Protein AF-A0A931QFM4-F1 (afdb_monomer)

Nearest PDB structures (foldseek):
  1rxq-assembly1_B  TM=6.553E-01  e=2.082E-04  Bacillus subtilis
  2rd9-assembly1_A  TM=6.430E-01  e=5.696E-02  Halalkalibacterium halodurans C-125
  1axi-assembly1_A-2  TM=2.080E-01  e=3.279E+00  Homo sapiens

Radius of gyration: 16.92 Å; Cα contacts (8 Å, |Δi|>4): 152; chains: 1; bounding box: 41×36×49 Å

pLDDT: mean 72.0, std 21.95, range [25.38, 97.69]

Secondary structure (DSSP, 8-state):
-HHHHHHHHHHHHHHHHHHHHHHHHHHH-S-TTSBSSTTS-BHHHHHHHHHHHIIIIIHHHHHHHHHSSS-EE----HHHHHHHH--TTS-HHHHHHHHHHHHHHHHHHHHT--GGGGG---EE--------SSS--HHHHHHHHHHHHHH-TTSTT---------

Solvent-accessible surface area (backbone atoms only — not comparable to full-atom values): 9893 Å² total; per-residue (Å²): 118,65,66,64,54,54,50,50,53,50,52,44,52,50,53,45,50,39,41,48,49,52,40,54,54,56,71,66,46,91,59,38,78,49,55,76,44,94,95,45,62,18,52,49,56,51,52,52,49,52,38,47,45,37,58,72,42,50,52,41,51,53,53,42,42,74,76,42,85,58,41,80,48,81,75,66,63,67,65,64,48,46,76,76,66,68,63,92,83,62,57,65,65,63,52,38,52,49,37,36,50,51,47,45,52,51,41,54,54,60,72,71,52,56,81,71,66,60,71,44,61,40,53,64,64,89,64,77,68,77,71,93,48,104,61,75,51,69,51,61,52,44,52,50,52,52,44,47,51,53,36,41,67,76,64,86,82,56,101,74,80,73,84,82,79,128

Structure (mmCIF, N/CA/C/O backbone):
data_AF-A0A931QFM4-F1
#
_entry.id   AF-A0A931QFM4-F1
#
loop_
_atom_site.group_PDB
_atom_site.id
_atom_site.type_symbol
_atom_site.label_atom_id
_atom_site.label_alt_id
_atom_site.label_comp_id
_atom_site.label_asym_id
_atom_site.label_entity_id
_atom_site.label_seq_id
_atom_site.pdbx_PDB_ins_code
_atom_site.Cartn_x
_atom_site.Cartn_y
_atom_site.Cartn_z
_atom_site.occupancy
_atom_site.B_iso_or_equiv
_atom_site.auth_seq_id
_atom_site.auth_comp_id
_atom_site.auth_asym_id
_atom_site.auth_atom_id
_atom_site.pdbx_PDB_model_num
ATOM 1 N N . MET A 1 1 ? -12.424 19.243 20.250 1.00 51.09 1 MET A N 1
ATOM 2 C CA . MET A 1 1 ? -12.921 18.016 19.583 1.00 51.09 1 MET A CA 1
ATOM 3 C C . MET A 1 1 ? -13.061 18.150 18.061 1.00 51.09 1 MET A C 1
ATOM 5 O O . MET A 1 1 ? -12.991 17.110 17.428 1.00 51.09 1 MET A O 1
ATOM 9 N N . MET A 1 2 ? -13.199 19.351 17.464 1.00 55.78 2 MET A N 1
ATOM 10 C CA . MET A 1 2 ? -13.125 19.536 15.991 1.00 55.78 2 MET A CA 1
ATOM 11 C C . MET A 1 2 ? -11.753 19.150 15.409 1.00 55.78 2 MET A C 1
ATOM 13 O O . MET A 1 2 ? -11.703 18.320 14.511 1.00 55.78 2 MET A O 1
ATOM 17 N N . GLU A 1 3 ? -10.670 19.622 16.033 1.00 67.25 3 GLU A N 1
ATOM 18 C CA . GLU A 1 3 ? -9.270 19.329 15.661 1.00 67.25 3 GLU A CA 1
ATOM 19 C C . GLU A 1 3 ? -8.972 17.839 15.401 1.00 67.25 3 GLU A C 1
ATOM 21 O O . GLU A 1 3 ? -8.415 17.477 14.372 1.00 67.25 3 GLU A O 1
ATOM 26 N N . LEU A 1 4 ? -9.413 16.933 16.284 1.00 67.88 4 LEU A N 1
ATOM 27 C CA . LEU A 1 4 ? -9.155 15.492 16.122 1.00 67.88 4 LEU A CA 1
ATOM 28 C C . LEU A 1 4 ? -9.905 14.876 14.934 1.00 67.88 4 LEU A C 1
ATOM 30 O O . LEU A 1 4 ? -9.413 13.935 14.315 1.00 67.88 4 LEU A O 1
ATOM 34 N N . THR A 1 5 ? -11.103 15.371 14.629 1.00 70.31 5 THR A N 1
ATOM 35 C CA . THR A 1 5 ? -11.886 14.890 13.485 1.00 70.31 5 THR A CA 1
ATOM 36 C C . THR A 1 5 ? -11.298 15.409 12.178 1.00 70.31 5 THR A C 1
ATOM 38 O O . THR A 1 5 ? -11.140 14.636 11.237 1.00 70.31 5 THR A O 1
ATOM 41 N N . GLU A 1 6 ? -10.915 16.684 12.133 1.00 75.25 6 GLU A N 1
ATOM 42 C CA . GLU A 1 6 ? -10.241 17.297 10.982 1.00 75.25 6 GLU A CA 1
ATOM 43 C C . GLU A 1 6 ? -8.899 16.614 10.699 1.00 75.25 6 GLU A C 1
ATOM 45 O O . GLU A 1 6 ? -8.623 16.233 9.561 1.00 75.25 6 GLU A O 1
ATOM 50 N N . TYR A 1 7 ? -8.120 16.339 11.747 1.00 74.44 7 TYR A N 1
ATOM 51 C CA . TYR A 1 7 ? -6.864 15.604 11.642 1.00 74.44 7 TYR A CA 1
ATOM 52 C C . TYR A 1 7 ? -7.053 14.190 11.069 1.00 74.44 7 TYR A C 1
ATOM 54 O O . TYR A 1 7 ? -6.325 13.783 10.164 1.00 74.44 7 TYR A O 1
ATOM 62 N N . ARG A 1 8 ? -8.077 13.449 11.519 1.00 75.56 8 ARG A N 1
ATOM 63 C CA . ARG A 1 8 ? -8.410 12.116 10.973 1.00 75.56 8 ARG A CA 1
ATOM 64 C C . ARG A 1 8 ? -8.790 12.175 9.499 1.00 75.56 8 ARG A C 1
ATOM 66 O O . ARG A 1 8 ? -8.333 11.342 8.720 1.00 75.56 8 ARG A O 1
ATOM 73 N N . ILE A 1 9 ? -9.604 13.155 9.112 1.00 79.38 9 ILE A N 1
ATOM 74 C CA . ILE A 1 9 ? -9.979 13.366 7.710 1.00 79.38 9 ILE A CA 1
ATOM 75 C C . ILE A 1 9 ? -8.723 13.635 6.877 1.00 79.38 9 ILE A C 1
ATOM 77 O O . ILE A 1 9 ? -8.539 13.002 5.837 1.00 79.38 9 ILE A O 1
ATOM 81 N N . GLN A 1 10 ? -7.823 14.493 7.362 1.00 80.81 10 GLN A N 1
ATOM 82 C CA . GLN A 1 10 ? -6.563 14.786 6.684 1.00 80.81 10 GLN A CA 1
ATOM 83 C C . GLN A 1 10 ? -5.676 13.548 6.540 1.00 80.81 10 GLN A C 1
ATOM 85 O O . GLN A 1 10 ? -5.143 13.305 5.461 1.00 80.81 10 GLN A O 1
ATOM 90 N N . LEU A 1 11 ? -5.551 12.733 7.588 1.00 79.19 11 LEU A N 1
ATOM 91 C CA . LEU A 1 11 ? -4.787 11.490 7.530 1.00 79.19 11 LEU A CA 1
ATOM 92 C C . LEU A 1 11 ? -5.349 10.512 6.491 1.00 79.19 11 LEU A C 1
ATOM 94 O O . LEU A 1 11 ? -4.580 9.948 5.714 1.00 79.19 11 LEU A O 1
ATOM 98 N N . ILE A 1 12 ? -6.673 10.335 6.436 1.00 82.81 12 ILE A N 1
ATOM 99 C CA . ILE A 1 12 ? -7.310 9.457 5.443 1.00 82.81 12 ILE A CA 1
ATOM 100 C C . ILE A 1 12 ? -7.073 9.986 4.021 1.00 82.81 12 ILE A C 1
ATOM 102 O O . ILE A 1 12 ? -6.744 9.213 3.123 1.00 82.81 12 ILE A O 1
ATOM 106 N N . MET A 1 13 ? -7.210 11.299 3.808 1.00 84.31 13 MET A N 1
ATOM 107 C CA . MET A 1 13 ? -6.935 11.919 2.505 1.00 84.31 13 MET A CA 1
ATOM 1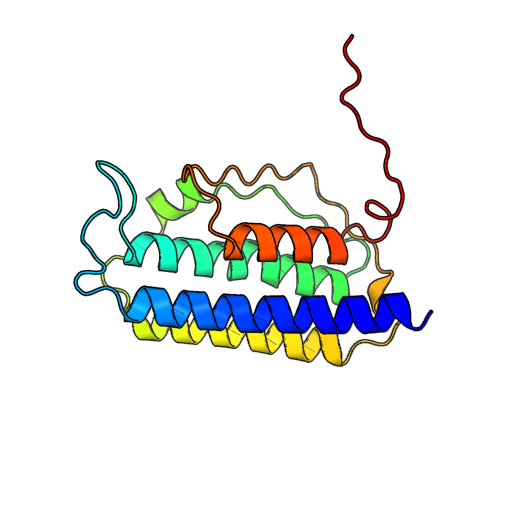08 C C . MET A 1 13 ? -5.473 11.745 2.088 1.00 84.31 13 MET A C 1
ATOM 110 O O . MET A 1 13 ? -5.197 11.425 0.932 1.00 84.31 13 MET A O 1
ATOM 114 N N . ASN A 1 14 ? -4.537 11.915 3.024 1.00 82.75 14 ASN A N 1
ATOM 115 C CA . ASN A 1 14 ? -3.112 11.732 2.765 1.00 82.75 14 ASN A CA 1
ATOM 116 C C . ASN A 1 14 ? -2.794 10.284 2.386 1.00 82.75 14 ASN A C 1
ATOM 118 O O . ASN A 1 14 ? -1.998 10.065 1.475 1.00 82.75 14 ASN A O 1
ATOM 122 N N . LEU A 1 15 ? -3.424 9.308 3.046 1.00 81.62 15 LEU A N 1
ATOM 123 C CA . LEU A 1 15 ? -3.258 7.890 2.738 1.00 81.62 15 LEU A CA 1
ATOM 124 C C . LEU A 1 15 ? -3.681 7.577 1.295 1.00 81.62 15 LEU A C 1
ATOM 126 O O . LEU A 1 15 ? -2.905 6.994 0.538 1.00 81.62 15 LEU A O 1
ATOM 130 N N . GLU A 1 16 ? -4.885 7.991 0.896 1.00 86.56 16 GLU A N 1
ATOM 131 C CA . GLU A 1 16 ? -5.367 7.753 -0.470 1.00 86.56 16 GLU A CA 1
ATOM 132 C C . GLU A 1 16 ? -4.531 8.482 -1.520 1.00 86.56 16 GLU A C 1
ATOM 134 O O . GLU A 1 16 ? -4.164 7.883 -2.531 1.00 86.56 16 GLU A O 1
ATOM 139 N N . THR A 1 17 ? -4.209 9.755 -1.274 1.00 85.56 17 THR A N 1
ATOM 140 C CA . THR A 1 17 ? -3.397 10.563 -2.195 1.00 85.56 17 THR A CA 1
ATOM 141 C C . THR A 1 17 ? -2.027 9.919 -2.389 1.00 85.56 17 THR A C 1
ATOM 143 O O . THR A 1 17 ? -1.601 9.707 -3.519 1.00 85.56 17 THR A O 1
ATOM 146 N N . SER A 1 18 ? -1.386 9.489 -1.297 1.00 82.56 18 SER A N 1
ATOM 147 C CA . SER A 1 18 ? -0.077 8.830 -1.349 1.00 82.56 18 SER A CA 1
ATOM 148 C C . SER A 1 18 ? -0.118 7.519 -2.141 1.00 82.56 18 SER A C 1
ATOM 150 O O . SER A 1 18 ? 0.794 7.247 -2.919 1.00 82.56 18 SER A O 1
ATOM 152 N N . ALA A 1 19 ? -1.172 6.709 -1.990 1.00 86.38 19 ALA A N 1
ATOM 153 C CA . ALA A 1 19 ? -1.316 5.469 -2.754 1.00 86.38 19 ALA A CA 1
ATOM 154 C C . ALA A 1 19 ? -1.497 5.725 -4.261 1.00 86.38 19 ALA A C 1
ATOM 156 O O . ALA A 1 19 ? -0.917 5.011 -5.084 1.00 86.38 19 ALA A O 1
ATOM 157 N N . GLN A 1 20 ? -2.262 6.758 -4.629 1.00 89.00 20 GLN A N 1
ATOM 158 C CA . GLN A 1 20 ? -2.439 7.157 -6.028 1.00 89.00 20 GLN A CA 1
ATOM 159 C C . GLN A 1 20 ? -1.155 7.732 -6.629 1.00 89.00 20 GLN A C 1
ATOM 161 O O . GLN A 1 20 ? -0.779 7.359 -7.741 1.00 89.00 20 GLN A O 1
ATOM 166 N N . ASP A 1 21 ? -0.452 8.588 -5.891 1.00 84.75 21 ASP A N 1
ATOM 167 C CA . ASP A 1 21 ? 0.818 9.163 -6.328 1.00 84.75 21 ASP A CA 1
ATOM 168 C C . ASP A 1 21 ? 1.873 8.075 -6.528 1.00 84.75 21 ASP A C 1
ATOM 170 O O . ASP A 1 21 ? 2.523 8.046 -7.573 1.00 84.75 21 ASP A O 1
ATOM 174 N N . PHE A 1 22 ? 1.986 7.122 -5.594 1.00 85.50 22 PHE A N 1
ATOM 175 C CA . PHE A 1 22 ? 2.877 5.969 -5.740 1.00 85.50 22 PHE A CA 1
ATOM 176 C C . PHE A 1 22 ? 2.596 5.198 -7.027 1.00 85.50 22 PHE A C 1
ATOM 178 O O . PHE A 1 22 ? 3.497 4.980 -7.837 1.00 85.50 22 PHE A O 1
ATOM 185 N N . ARG A 1 23 ? 1.327 4.842 -7.250 1.00 91.69 23 ARG A N 1
ATOM 186 C CA . ARG A 1 23 ? 0.893 4.166 -8.471 1.00 91.69 23 ARG A CA 1
ATOM 187 C C . ARG A 1 23 ? 1.292 4.952 -9.718 1.00 91.69 23 ARG A C 1
ATOM 189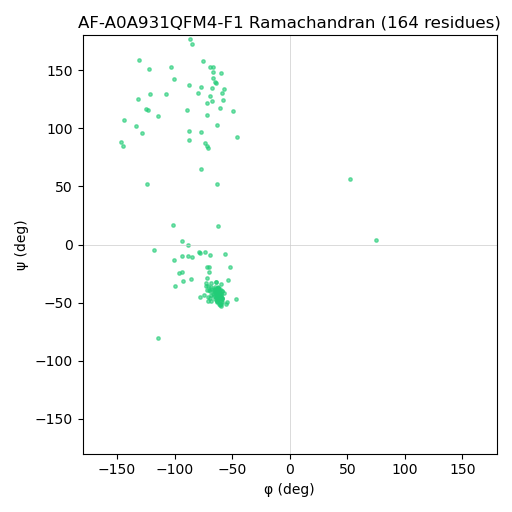 O O . ARG A 1 23 ? 1.846 4.374 -10.651 1.00 91.69 23 ARG A O 1
ATOM 196 N N . ASN A 1 24 ? 0.999 6.248 -9.754 1.00 88.06 24 ASN A N 1
ATOM 197 C CA . ASN A 1 24 ? 1.265 7.083 -10.923 1.00 88.06 24 ASN A CA 1
ATOM 198 C C . ASN A 1 24 ? 2.767 7.208 -11.199 1.00 88.06 24 ASN A C 1
ATOM 200 O O . ASN A 1 24 ? 3.178 7.104 -12.353 1.00 88.06 24 ASN A O 1
ATOM 204 N N . VAL A 1 25 ? 3.584 7.360 -10.153 1.00 87.38 25 VAL A N 1
ATOM 205 C CA . VAL A 1 25 ? 5.047 7.400 -10.263 1.00 87.38 25 VAL A CA 1
ATOM 206 C C . VAL A 1 25 ? 5.588 6.076 -10.795 1.00 87.38 25 VAL A C 1
ATOM 208 O O . VAL A 1 25 ? 6.349 6.090 -11.757 1.00 87.38 25 VAL A O 1
ATOM 211 N N . CYS A 1 26 ? 5.164 4.933 -10.246 1.00 85.44 26 CYS A N 1
ATOM 212 C CA . CYS A 1 26 ? 5.610 3.621 -10.719 1.00 85.44 26 CYS A CA 1
ATOM 213 C C . CYS A 1 26 ? 5.244 3.371 -12.189 1.00 85.44 26 CYS A C 1
ATOM 215 O O . CYS A 1 26 ? 6.058 2.843 -12.942 1.00 85.44 26 CYS A O 1
ATOM 217 N N . LEU A 1 27 ? 4.044 3.777 -12.615 1.00 93.00 27 LEU A N 1
ATOM 218 C CA . LEU A 1 27 ? 3.592 3.629 -14.003 1.00 93.00 27 LEU A CA 1
ATOM 219 C C . LEU A 1 27 ? 4.286 4.580 -14.986 1.00 93.00 27 LEU A C 1
ATOM 221 O O . LEU A 1 27 ? 4.245 4.333 -16.190 1.00 93.00 27 LEU A O 1
ATOM 225 N N . ALA A 1 28 ? 4.884 5.666 -14.495 1.00 91.31 28 ALA A N 1
ATOM 226 C CA . ALA A 1 28 ? 5.634 6.614 -15.310 1.00 91.31 28 ALA A CA 1
ATOM 227 C C . ALA A 1 28 ? 7.095 6.186 -15.542 1.00 91.31 28 ALA A C 1
ATOM 229 O O . ALA A 1 28 ? 7.775 6.786 -16.377 1.00 91.31 28 ALA A O 1
ATOM 230 N N . VAL A 1 29 ? 7.590 5.168 -14.827 1.00 89.50 29 VAL A N 1
ATOM 231 C CA . VAL A 1 29 ? 8.948 4.642 -15.014 1.00 89.50 29 VAL A CA 1
ATOM 232 C C . VAL A 1 29 ? 9.046 3.928 -16.362 1.00 89.50 29 VAL A C 1
ATOM 234 O O . VAL A 1 29 ? 8.252 3.044 -16.671 1.00 89.50 29 VAL A O 1
ATOM 237 N N . SER A 1 30 ? 10.045 4.303 -17.164 1.00 92.31 30 SER A N 1
ATOM 238 C CA . SER A 1 30 ? 10.232 3.777 -18.521 1.00 92.31 30 SER A CA 1
ATOM 239 C C . SER A 1 30 ? 10.637 2.303 -18.559 1.00 92.31 30 SER A C 1
ATOM 241 O O . SER A 1 30 ? 10.189 1.574 -19.438 1.00 92.31 30 SER A O 1
ATOM 243 N N . ASP A 1 31 ? 11.488 1.873 -17.624 1.00 94.50 31 ASP A N 1
ATOM 244 C CA . ASP A 1 31 ? 11.876 0.474 -17.443 1.00 94.50 31 ASP A CA 1
ATOM 245 C C . ASP A 1 31 ? 11.682 0.087 -15.970 1.00 94.50 31 ASP A C 1
ATOM 247 O O . ASP A 1 31 ? 12.549 0.371 -15.140 1.00 94.50 31 ASP A O 1
ATOM 251 N N . PRO A 1 32 ? 10.542 -0.528 -15.613 1.00 91.44 32 PRO A N 1
ATOM 252 C CA . PRO A 1 32 ? 10.252 -0.878 -14.229 1.00 91.44 32 PRO A CA 1
ATOM 253 C C . PRO A 1 32 ? 11.069 -2.071 -13.711 1.00 91.44 32 PRO A C 1
ATOM 255 O O . PRO A 1 32 ? 10.987 -2.372 -12.519 1.00 91.44 32 PRO A O 1
ATOM 258 N N . TYR A 1 33 ? 11.839 -2.749 -14.571 1.00 94.50 33 TYR A N 1
ATOM 259 C CA . TYR A 1 33 ? 12.666 -3.901 -14.208 1.00 94.50 33 TYR A CA 1
ATOM 260 C C . TYR A 1 33 ? 14.145 -3.542 -14.025 1.00 94.50 33 TYR A C 1
ATOM 262 O O . TYR A 1 33 ? 14.889 -4.326 -13.426 1.00 94.50 33 TYR A O 1
ATOM 270 N N . ALA A 1 34 ? 14.564 -2.354 -14.468 1.00 90.81 34 ALA A N 1
ATOM 271 C CA . ALA A 1 34 ? 15.887 -1.819 -14.180 1.00 90.81 34 ALA A CA 1
ATOM 272 C C . ALA A 1 34 ? 16.039 -1.490 -12.678 1.00 90.81 34 ALA A C 1
ATOM 274 O O . ALA A 1 34 ? 15.143 -0.874 -12.090 1.00 90.81 34 ALA A O 1
ATOM 275 N N . PRO A 1 35 ? 17.163 -1.865 -12.036 1.00 86.62 35 PRO A N 1
ATOM 276 C CA . PRO A 1 35 ? 17.443 -1.478 -10.654 1.00 86.62 35 PRO A CA 1
ATOM 277 C C . PRO A 1 35 ? 17.432 0.045 -10.478 1.00 86.62 35 PRO A C 1
ATOM 279 O O . PRO A 1 35 ? 18.049 0.762 -11.266 1.00 86.62 35 PRO A O 1
ATOM 282 N N . ILE A 1 36 ? 16.765 0.536 -9.427 1.00 77.69 36 ILE A N 1
ATOM 283 C CA . ILE A 1 36 ? 16.693 1.977 -9.117 1.00 77.69 36 ILE A CA 1
ATOM 284 C C . ILE A 1 36 ? 18.059 2.492 -8.639 1.00 77.69 36 ILE A C 1
ATOM 286 O O . ILE A 1 36 ? 18.491 3.585 -9.001 1.00 77.69 36 ILE A O 1
ATOM 290 N N . GLU A 1 37 ? 18.747 1.683 -7.838 1.00 79.44 37 GLU A N 1
ATOM 291 C CA . GLU A 1 37 ? 20.106 1.919 -7.356 1.00 79.44 37 GLU A CA 1
ATOM 292 C C . GLU A 1 37 ? 20.942 0.651 -7.590 1.00 79.44 37 GLU A C 1
ATOM 294 O O . GLU A 1 37 ? 20.401 -0.447 -7.755 1.00 79.44 37 GLU A O 1
ATOM 299 N N . GLN A 1 38 ? 22.271 0.775 -7.629 1.00 80.75 38 GLN A N 1
ATOM 300 C CA . GLN A 1 38 ? 23.148 -0.370 -7.877 1.00 80.75 38 GLN A CA 1
ATOM 301 C C . GLN A 1 38 ? 22.968 -1.441 -6.788 1.00 80.75 38 GLN A C 1
ATOM 303 O O . GLN A 1 38 ? 23.249 -1.197 -5.619 1.00 80.75 38 GLN A O 1
ATOM 308 N N . GLY A 1 39 ? 22.514 -2.634 -7.184 1.00 80.81 39 GLY A N 1
ATOM 309 C CA . GLY A 1 39 ? 22.214 -3.732 -6.255 1.00 80.81 39 GLY A CA 1
ATOM 310 C C . GLY A 1 39 ? 20.917 -3.553 -5.456 1.00 80.81 39 GLY A C 1
ATOM 311 O O . GLY A 1 39 ? 20.616 -4.388 -4.608 1.00 80.81 39 GLY A O 1
ATOM 312 N N . GLY A 1 40 ? 20.158 -2.486 -5.719 1.00 82.44 40 GLY A N 1
ATOM 313 C CA . GLY A 1 40 ? 18.851 -2.238 -5.126 1.00 82.44 40 GLY A CA 1
ATOM 314 C C . GLY A 1 40 ? 17.714 -2.901 -5.899 1.00 82.44 40 GLY A C 1
ATOM 315 O O . GLY A 1 40 ? 17.904 -3.498 -6.961 1.00 82.44 40 GLY A O 1
ATOM 316 N N . TRP A 1 41 ? 16.507 -2.765 -5.359 1.00 84.38 41 TRP A N 1
ATOM 317 C CA . TRP A 1 41 ? 15.292 -3.225 -6.023 1.00 84.38 41 TRP A CA 1
ATOM 318 C C . TRP A 1 41 ? 14.957 -2.378 -7.252 1.00 84.38 41 TRP A C 1
ATOM 320 O O . TRP A 1 41 ? 15.291 -1.191 -7.338 1.00 84.38 41 TRP A O 1
ATOM 330 N N . ASN A 1 42 ? 14.268 -2.997 -8.206 1.00 88.81 42 ASN A N 1
ATOM 331 C CA . ASN A 1 42 ? 13.619 -2.286 -9.302 1.00 88.81 42 ASN A CA 1
ATOM 332 C C . ASN A 1 42 ? 12.217 -1.789 -8.897 1.00 88.81 42 ASN A C 1
ATOM 334 O O . ASN A 1 42 ? 11.705 -2.091 -7.814 1.00 88.81 42 ASN A O 1
ATOM 338 N N . THR A 1 43 ? 11.584 -0.992 -9.760 1.00 88.38 43 THR A N 1
ATOM 339 C CA . THR A 1 43 ? 10.249 -0.432 -9.495 1.00 88.38 43 THR A CA 1
ATOM 340 C C . THR A 1 43 ? 9.180 -1.511 -9.348 1.00 88.38 43 THR A C 1
ATOM 342 O O . THR A 1 43 ? 8.287 -1.359 -8.517 1.00 88.38 43 THR A O 1
ATOM 345 N N . HIS A 1 44 ? 9.266 -2.600 -10.116 1.00 94.94 44 HIS A N 1
ATOM 346 C CA . HIS A 1 44 ? 8.313 -3.709 -10.034 1.00 94.94 44 HIS A CA 1
ATOM 347 C C . HIS A 1 44 ? 8.383 -4.424 -8.676 1.00 94.94 44 HIS A C 1
ATOM 349 O O . HIS A 1 44 ? 7.365 -4.571 -8.004 1.00 94.94 44 HIS A O 1
ATOM 355 N N . GLN A 1 45 ? 9.588 -4.741 -8.203 1.00 90.06 45 GLN A N 1
ATOM 356 C CA . GLN A 1 45 ? 9.833 -5.308 -6.875 1.00 90.06 45 GLN A CA 1
ATOM 357 C C . GLN A 1 45 ? 9.340 -4.383 -5.761 1.00 90.06 45 GLN A C 1
ATOM 359 O O . GLN A 1 45 ? 8.699 -4.839 -4.817 1.00 90.06 45 GLN A O 1
ATOM 364 N N . LEU A 1 46 ? 9.585 -3.074 -5.882 1.00 87.38 46 LEU A N 1
ATOM 365 C CA . LEU A 1 46 ? 9.097 -2.098 -4.910 1.00 87.38 46 LEU A CA 1
ATOM 366 C C . LEU A 1 46 ? 7.563 -2.025 -4.886 1.00 87.38 46 LEU A C 1
ATOM 368 O O . LEU A 1 46 ? 6.969 -1.914 -3.812 1.00 87.38 46 LEU A O 1
ATOM 372 N N . ALA A 1 47 ? 6.915 -2.098 -6.051 1.00 88.31 47 ALA A N 1
ATOM 373 C CA . ALA A 1 47 ? 5.461 -2.151 -6.154 1.00 88.31 47 ALA A CA 1
ATOM 374 C C . ALA A 1 47 ? 4.896 -3.426 -5.508 1.00 88.31 47 ALA A C 1
ATOM 376 O O . ALA A 1 47 ? 3.955 -3.331 -4.718 1.00 88.31 47 ALA A O 1
ATOM 377 N N . ALA A 1 48 ? 5.512 -4.583 -5.775 1.00 92.06 48 ALA A N 1
ATOM 378 C CA . ALA A 1 48 ? 5.117 -5.867 -5.201 1.00 92.06 48 ALA A CA 1
ATOM 379 C C . ALA A 1 48 ? 5.218 -5.845 -3.673 1.00 92.06 48 ALA A C 1
ATOM 381 O O . ALA A 1 48 ? 4.230 -6.092 -2.981 1.00 92.06 48 ALA A O 1
ATOM 382 N N . HIS A 1 49 ? 6.370 -5.417 -3.152 1.00 87.19 49 HIS A N 1
ATOM 383 C CA . HIS A 1 49 ? 6.593 -5.290 -1.717 1.00 87.19 49 HIS A CA 1
ATOM 384 C C . HIS A 1 49 ? 5.593 -4.333 -1.061 1.00 87.19 49 HIS A C 1
ATOM 386 O O . HIS A 1 49 ? 5.008 -4.653 -0.030 1.00 87.19 49 HIS A O 1
ATOM 392 N N . THR A 1 50 ? 5.356 -3.164 -1.666 1.00 86.00 50 THR A N 1
ATOM 393 C CA . THR A 1 50 ? 4.438 -2.158 -1.106 1.00 86.00 50 THR A CA 1
ATOM 394 C C . THR A 1 50 ? 3.010 -2.695 -1.026 1.00 86.00 50 THR A C 1
ATOM 396 O O . THR A 1 50 ? 2.354 -2.549 0.006 1.00 86.00 50 THR A O 1
ATOM 399 N N . ARG A 1 51 ? 2.538 -3.363 -2.086 1.00 91.94 51 ARG A N 1
ATOM 400 C CA . ARG A 1 51 ? 1.240 -4.045 -2.091 1.00 91.94 51 ARG A CA 1
ATOM 401 C C . ARG A 1 51 ? 1.175 -5.109 -0.995 1.00 91.94 51 ARG A C 1
ATOM 403 O O . ARG A 1 51 ? 0.165 -5.183 -0.299 1.00 91.94 51 ARG A O 1
ATOM 410 N N . ASP A 1 52 ? 2.204 -5.938 -0.852 1.00 89.50 52 ASP A N 1
ATOM 411 C CA . ASP A 1 52 ? 2.182 -7.047 0.106 1.00 89.50 52 ASP A CA 1
ATOM 412 C C . ASP A 1 52 ? 2.218 -6.554 1.549 1.00 89.50 52 ASP A C 1
ATOM 414 O O . ASP A 1 52 ? 1.446 -7.035 2.375 1.00 89.50 52 ASP A O 1
ATOM 418 N N . VAL A 1 53 ? 3.010 -5.525 1.845 1.00 83.94 53 VAL A N 1
ATOM 419 C CA . VAL A 1 53 ? 3.024 -4.875 3.161 1.00 83.94 53 VAL A CA 1
ATOM 420 C C . VAL A 1 53 ? 1.667 -4.238 3.481 1.00 83.94 53 VAL A C 1
ATOM 422 O O . VAL A 1 53 ? 1.152 -4.407 4.587 1.00 83.94 53 VAL A O 1
ATOM 425 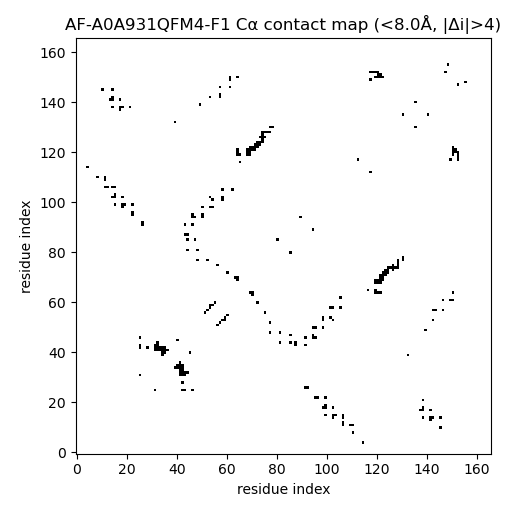N N . ASP A 1 54 ? 1.032 -3.551 2.531 1.00 84.62 54 ASP A N 1
ATOM 426 C CA . ASP A 1 54 ? -0.324 -3.029 2.730 1.00 84.62 54 ASP A CA 1
ATOM 427 C C . ASP A 1 54 ? -1.337 -4.158 2.967 1.00 84.62 54 ASP A C 1
ATOM 429 O O . ASP A 1 54 ? -2.111 -4.125 3.923 1.00 84.62 54 ASP A O 1
ATOM 433 N N . LYS A 1 55 ? -1.304 -5.209 2.149 1.00 89.69 55 LYS A N 1
ATOM 434 C CA . LYS A 1 55 ? -2.269 -6.306 2.228 1.00 89.69 55 LYS A CA 1
ATOM 435 C C . LYS A 1 55 ? -2.104 -7.156 3.486 1.00 89.69 55 LYS A C 1
ATOM 437 O O . LYS A 1 55 ? -3.104 -7.500 4.111 1.00 89.69 55 LYS A O 1
ATOM 442 N N . LEU A 1 56 ? -0.875 -7.528 3.830 1.00 86.62 56 LEU A N 1
ATOM 443 C CA . LEU A 1 56 ? -0.567 -8.513 4.870 1.00 86.62 56 LEU A CA 1
ATOM 444 C C . LEU A 1 56 ? -0.310 -7.873 6.229 1.00 86.62 56 LEU A C 1
ATOM 446 O O . LEU A 1 56 ? -0.498 -8.529 7.250 1.00 86.62 56 LEU A O 1
ATOM 450 N N . VAL A 1 57 ? 0.088 -6.599 6.255 1.00 84.25 57 VAL A N 1
ATOM 451 C CA . VAL A 1 57 ? 0.433 -5.894 7.488 1.00 84.25 57 VAL A CA 1
ATOM 452 C C . VAL A 1 57 ? -0.567 -4.777 7.731 1.00 84.25 57 VAL A C 1
ATOM 454 O O . VAL A 1 57 ? -1.498 -4.950 8.511 1.00 84.25 57 VAL A O 1
ATOM 457 N N . TYR A 1 58 ? -0.431 -3.626 7.081 1.00 81.19 58 TYR A N 1
ATOM 458 C CA . TYR A 1 58 ? -1.132 -2.424 7.537 1.00 81.19 58 TYR A CA 1
ATOM 459 C C . TYR A 1 58 ? -2.644 -2.474 7.312 1.00 81.19 58 TYR A C 1
ATOM 461 O O . TYR A 1 58 ? -3.413 -2.237 8.244 1.00 81.19 58 TYR A O 1
ATOM 469 N N . GLY A 1 59 ? -3.083 -2.839 6.111 1.00 84.19 59 GLY A N 1
ATOM 470 C CA . GLY A 1 59 ? -4.493 -2.956 5.764 1.00 84.19 59 GLY A CA 1
ATOM 471 C C . GLY A 1 59 ? -5.192 -4.082 6.520 1.00 84.19 59 GLY A C 1
ATOM 472 O O . GLY A 1 59 ? -6.294 -3.879 7.029 1.00 84.19 59 GLY A O 1
ATOM 473 N N . MET A 1 60 ? -4.547 -5.246 6.658 1.00 87.00 60 MET A N 1
ATOM 474 C CA . MET A 1 60 ? -5.077 -6.359 7.457 1.00 87.00 60 MET A CA 1
ATOM 475 C C . MET A 1 60 ? -5.229 -5.963 8.927 1.00 87.00 60 MET A C 1
ATOM 477 O O . MET A 1 60 ? -6.312 -6.106 9.497 1.00 87.00 60 MET A O 1
ATOM 481 N N . ARG A 1 61 ? -4.174 -5.409 9.533 1.00 85.12 61 ARG A N 1
ATOM 482 C CA . ARG A 1 61 ? -4.186 -5.033 10.948 1.00 85.12 61 ARG A CA 1
ATOM 483 C C . ARG A 1 61 ? -5.186 -3.908 11.229 1.00 85.12 61 ARG A C 1
ATOM 485 O O . ARG A 1 61 ? -5.878 -3.960 12.241 1.00 85.12 61 ARG A O 1
ATOM 492 N N . ALA A 1 62 ? -5.318 -2.926 10.332 1.00 81.50 62 ALA A N 1
ATOM 493 C CA . ALA A 1 62 ? -6.334 -1.882 10.452 1.00 81.50 62 ALA A CA 1
ATOM 494 C C . ALA A 1 62 ? -7.748 -2.479 10.477 1.00 81.50 62 ALA A C 1
ATOM 496 O O . ALA A 1 62 ? -8.507 -2.194 11.397 1.00 81.50 62 ALA A O 1
ATOM 497 N N . ARG A 1 63 ? -8.084 -3.363 9.527 1.00 86.31 63 ARG A N 1
ATOM 498 C CA . ARG A 1 63 ? -9.402 -4.022 9.469 1.00 86.31 63 ARG A CA 1
ATOM 499 C C . ARG A 1 63 ? -9.672 -4.859 10.722 1.00 86.31 63 ARG A C 1
ATOM 501 O O . ARG A 1 63 ? -10.713 -4.688 11.350 1.00 86.31 63 ARG A O 1
ATOM 508 N N . ARG A 1 64 ? -8.705 -5.673 11.159 1.00 84.50 64 ARG A N 1
ATOM 509 C CA . ARG A 1 64 ? -8.843 -6.483 12.381 1.00 84.50 64 ARG A CA 1
ATOM 510 C C . ARG A 1 64 ? -9.024 -5.636 13.638 1.00 84.50 64 ARG A C 1
ATOM 512 O O . ARG A 1 64 ? -9.827 -5.999 14.481 1.00 84.50 64 ARG A O 1
ATOM 519 N N . THR A 1 65 ? -8.361 -4.489 13.771 1.00 78.81 65 THR A N 1
ATOM 520 C CA . THR A 1 65 ? -8.570 -3.582 14.922 1.00 78.81 65 THR A CA 1
ATOM 521 C C . THR A 1 65 ? -9.993 -3.012 14.975 1.00 78.81 65 THR A C 1
ATOM 523 O O . THR A 1 65 ? -10.542 -2.782 16.059 1.00 78.81 65 THR A O 1
ATOM 526 N N . LEU A 1 66 ? -10.622 -2.807 13.815 1.00 77.69 66 LEU A N 1
ATOM 527 C CA . LEU A 1 66 ? -12.006 -2.337 13.742 1.00 77.69 66 LEU A CA 1
ATOM 528 C C . LEU A 1 66 ? -13.015 -3.419 14.139 1.00 77.69 66 LEU A C 1
ATOM 530 O O . LEU A 1 66 ? -14.050 -3.094 14.717 1.00 77.69 66 LEU A O 1
ATOM 534 N N . GLU A 1 67 ? -12.710 -4.683 13.851 1.00 81.81 67 GLU A N 1
ATOM 535 C CA . GLU A 1 67 ? -13.641 -5.808 13.998 1.00 81.81 67 GLU A CA 1
ATOM 536 C C . GLU A 1 67 ? -13.425 -6.612 15.290 1.00 81.81 67 GLU A C 1
ATOM 538 O O . GLU A 1 67 ? -14.381 -7.073 15.916 1.00 81.81 67 GLU A O 1
ATOM 543 N N . GLU A 1 68 ? -12.178 -6.760 15.728 1.00 77.50 68 GLU A N 1
ATOM 544 C CA . GLU A 1 68 ? -11.780 -7.604 16.851 1.00 77.50 68 GLU A CA 1
ATOM 545 C C . GLU A 1 68 ? -11.503 -6.777 18.109 1.00 77.50 68 GLU A C 1
ATOM 547 O O . GLU A 1 68 ? -11.128 -5.602 18.066 1.00 77.50 68 GLU A O 1
ATOM 552 N N . ASN A 1 69 ? -11.680 -7.396 19.276 1.00 71.88 69 ASN A N 1
ATOM 553 C CA . ASN A 1 69 ? -11.280 -6.800 20.546 1.00 71.88 69 ASN A CA 1
ATOM 554 C C . ASN A 1 69 ? -9.826 -7.181 20.846 1.00 71.88 69 ASN A C 1
ATOM 556 O O . ASN A 1 69 ? -9.546 -8.353 21.084 1.00 71.88 69 ASN A O 1
ATOM 560 N N . ASN A 1 70 ? -8.926 -6.193 20.894 1.00 67.88 70 ASN A N 1
ATOM 561 C CA . ASN A 1 70 ? -7.508 -6.375 21.229 1.00 67.88 70 ASN A CA 1
ATOM 562 C C . ASN A 1 70 ? -6.799 -7.462 20.376 1.00 67.88 70 ASN A C 1
ATOM 564 O O . ASN A 1 70 ? -6.241 -8.417 20.938 1.00 67.88 70 ASN A O 1
ATOM 568 N N . PRO A 1 71 ? -6.814 -7.343 19.031 1.00 72.00 71 PRO A N 1
ATOM 569 C CA . PRO A 1 71 ? -6.128 -8.295 18.162 1.00 72.00 71 PRO A CA 1
ATOM 570 C C . PRO A 1 71 ? -4.625 -8.335 18.464 1.00 72.00 71 PRO A C 1
ATOM 572 O O . PRO A 1 71 ? -4.033 -7.330 18.867 1.00 72.00 71 PRO A O 1
ATOM 575 N N . GLN A 1 72 ? -4.029 -9.515 18.284 1.00 73.94 72 GLN A N 1
ATOM 576 C CA . GLN A 1 72 ? -2.581 -9.723 18.322 1.00 73.94 72 GLN A CA 1
ATOM 577 C C . GLN A 1 72 ? -2.041 -9.802 16.894 1.00 73.94 72 GLN A C 1
ATOM 579 O O . GLN A 1 72 ? -2.692 -10.375 16.006 1.00 73.94 72 GLN A O 1
ATOM 584 N N . PHE A 1 73 ? -0.855 -9.236 16.691 1.00 76.69 73 PHE A N 1
ATOM 585 C CA 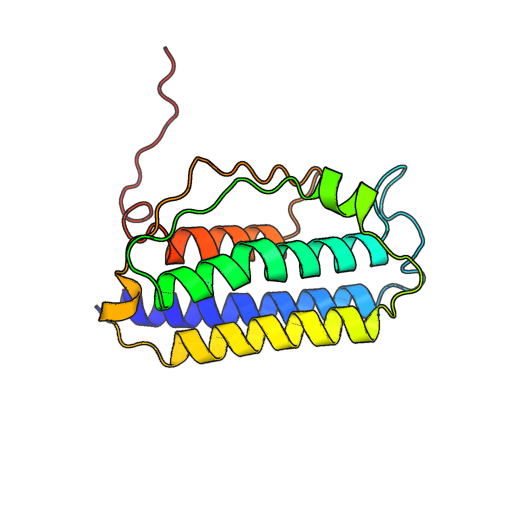. PHE A 1 73 ? -0.195 -9.185 15.396 1.00 76.69 73 PHE A CA 1
ATOM 586 C C . PHE A 1 73 ? 1.260 -9.622 15.515 1.00 76.69 73 PHE A C 1
ATOM 588 O O . PHE A 1 73 ? 2.020 -9.027 16.276 1.00 76.69 73 PHE A O 1
ATOM 595 N N . ASP A 1 74 ? 1.633 -10.611 14.710 1.00 77.44 74 ASP A N 1
ATOM 596 C CA . ASP A 1 74 ? 3.006 -11.098 14.617 1.00 77.44 74 ASP A CA 1
ATOM 597 C C . ASP A 1 74 ? 3.882 -10.127 13.819 1.00 77.44 74 ASP A C 1
ATOM 599 O O . ASP A 1 74 ? 3.384 -9.336 13.001 1.00 77.44 74 ASP A O 1
ATOM 603 N N . ASN A 1 75 ? 5.197 -10.195 14.037 1.00 76.00 75 ASN A N 1
ATOM 604 C CA . ASN A 1 75 ? 6.151 -9.460 13.217 1.00 76.00 75 ASN A CA 1
ATOM 605 C C . ASN A 1 75 ? 6.158 -9.993 11.774 1.00 76.00 75 ASN A C 1
ATOM 607 O O . ASN A 1 75 ? 5.929 -11.177 11.535 1.00 76.00 75 ASN A O 1
ATOM 611 N N . PHE A 1 76 ? 6.431 -9.112 10.815 1.00 76.06 76 PHE A N 1
ATOM 612 C CA . PHE A 1 76 ? 6.466 -9.455 9.397 1.00 76.06 76 PHE A CA 1
ATOM 613 C C . PHE A 1 76 ? 7.812 -9.053 8.798 1.00 76.06 76 PHE A C 1
ATOM 615 O O . PHE A 1 76 ? 8.144 -7.868 8.757 1.00 76.06 76 PHE A O 1
ATOM 622 N N . ASP A 1 77 ? 8.566 -10.044 8.326 1.00 81.25 77 ASP A N 1
ATOM 623 C CA . ASP A 1 77 ? 9.803 -9.832 7.579 1.00 81.25 77 ASP A CA 1
ATOM 624 C C . ASP A 1 77 ? 9.477 -9.679 6.088 1.00 81.25 77 ASP A C 1
ATOM 626 O O . ASP A 1 77 ? 9.261 -10.653 5.362 1.00 81.25 77 ASP A O 1
ATOM 630 N N . GLY A 1 78 ? 9.398 -8.426 5.642 1.00 78.00 78 GLY A N 1
ATOM 631 C CA . GLY A 1 78 ? 9.063 -8.109 4.258 1.00 78.00 78 GLY A CA 1
ATOM 632 C C . GLY A 1 78 ? 10.161 -8.461 3.254 1.00 78.00 78 GLY A C 1
ATOM 633 O O . GLY A 1 78 ? 9.838 -8.686 2.088 1.00 78.00 78 GLY A O 1
ATOM 634 N N . ASP A 1 79 ? 11.421 -8.546 3.684 1.00 79.75 79 ASP A N 1
ATOM 635 C CA . ASP A 1 79 ? 12.540 -8.908 2.809 1.00 79.75 79 ASP A CA 1
ATOM 636 C C . ASP A 1 79 ? 12.552 -10.423 2.578 1.00 79.75 79 ASP A C 1
ATOM 638 O O . ASP A 1 79 ? 12.649 -10.872 1.433 1.00 79.75 79 ASP A O 1
ATOM 642 N N . ALA A 1 80 ? 12.373 -11.211 3.646 1.00 85.25 80 ALA A N 1
ATOM 643 C CA . ALA A 1 80 ? 12.217 -12.661 3.542 1.00 85.25 80 ALA A CA 1
ATOM 644 C C . ALA A 1 80 ? 10.990 -13.025 2.694 1.00 85.25 80 ALA A C 1
ATOM 646 O O . ALA A 1 80 ? 11.089 -13.845 1.781 1.00 85.25 80 ALA A O 1
ATOM 647 N N . TYR A 1 81 ? 9.858 -12.346 2.916 1.00 87.00 81 TYR A N 1
ATOM 648 C CA . TYR A 1 81 ? 8.653 -12.568 2.119 1.00 87.00 81 TYR A CA 1
ATOM 649 C C . TYR A 1 81 ? 8.882 -12.265 0.633 1.00 87.00 81 TYR A C 1
ATOM 651 O O . TYR A 1 81 ? 8.503 -13.058 -0.228 1.00 87.00 81 TYR A O 1
ATOM 659 N N . MET A 1 82 ? 9.545 -11.148 0.315 1.00 88.94 82 MET A N 1
ATOM 660 C CA . MET A 1 82 ? 9.885 -10.802 -1.068 1.00 88.94 82 MET A CA 1
ATOM 661 C C . MET A 1 82 ? 10.809 -11.831 -1.722 1.00 88.94 82 MET A C 1
ATOM 663 O O . MET A 1 82 ? 10.625 -12.146 -2.896 1.00 88.94 82 MET A O 1
ATOM 667 N N . ALA A 1 83 ? 11.779 -12.376 -0.986 1.00 90.94 83 ALA A N 1
ATOM 668 C CA . ALA A 1 83 ? 12.676 -13.403 -1.509 1.00 90.94 83 ALA A CA 1
ATOM 669 C C . ALA A 1 83 ? 11.941 -14.706 -1.877 1.00 90.94 83 ALA A C 1
ATOM 671 O O . ALA A 1 83 ? 12.335 -15.382 -2.827 1.00 90.94 83 ALA A O 1
ATOM 672 N N . GLU A 1 84 ? 10.875 -15.047 -1.149 1.00 95.75 84 GLU A N 1
ATOM 673 C CA . GLU A 1 84 ? 10.126 -16.297 -1.325 1.00 95.75 84 GLU A CA 1
ATOM 674 C C . GLU A 1 84 ? 8.934 -16.179 -2.287 1.00 95.75 84 GLU A C 1
ATOM 676 O O . GLU A 1 84 ? 8.594 -17.150 -2.967 1.00 95.75 84 GLU A O 1
ATOM 681 N N . HIS A 1 85 ? 8.291 -15.009 -2.353 1.00 94.75 85 HIS A N 1
ATOM 682 C CA . HIS A 1 85 ? 6.979 -14.852 -2.993 1.00 94.75 85 HIS A CA 1
ATOM 683 C C . HIS A 1 85 ? 6.948 -13.914 -4.203 1.00 94.75 85 HIS A C 1
ATOM 685 O O . HIS A 1 85 ? 5.909 -13.804 -4.854 1.00 94.75 85 HIS A O 1
ATOM 691 N N . TYR A 1 86 ? 8.053 -13.248 -4.537 1.00 95.69 86 TYR A N 1
ATOM 692 C CA . TYR A 1 86 ? 8.090 -12.347 -5.685 1.00 95.69 86 TYR A CA 1
ATOM 693 C C . TYR A 1 86 ? 7.946 -13.093 -7.025 1.00 95.69 86 TYR A C 1
ATOM 695 O O . TYR A 1 86 ? 8.768 -13.945 -7.369 1.00 95.69 86 TYR A O 1
ATOM 703 N N . ASP A 1 87 ? 6.942 -12.716 -7.825 1.00 96.81 87 ASP A N 1
ATOM 704 C CA . ASP A 1 87 ? 6.760 -13.185 -9.204 1.00 96.81 87 ASP A CA 1
ATOM 705 C C . ASP A 1 87 ? 6.933 -12.026 -10.197 1.00 96.81 87 ASP A C 1
ATOM 707 O O . ASP A 1 87 ? 6.096 -11.129 -10.315 1.00 96.81 87 ASP A O 1
ATOM 711 N N . SER A 1 88 ? 8.023 -12.069 -10.965 1.00 95.75 88 SER A N 1
ATOM 712 C CA . SER A 1 88 ? 8.345 -11.062 -11.982 1.00 95.75 88 SER A CA 1
ATOM 713 C C . SER A 1 88 ? 7.409 -11.072 -13.194 1.00 95.75 88 SER A C 1
ATOM 715 O O . SER A 1 88 ? 7.498 -10.178 -14.033 1.00 95.75 88 SER A O 1
ATOM 717 N N . ARG A 1 89 ? 6.529 -12.074 -13.320 1.00 96.88 89 ARG A N 1
ATOM 718 C CA . ARG A 1 89 ? 5.553 -12.182 -14.416 1.00 96.88 89 ARG A CA 1
ATOM 719 C C . ARG A 1 89 ? 4.244 -11.459 -14.115 1.00 96.88 89 ARG A C 1
ATOM 721 O O . ARG A 1 89 ? 3.403 -11.357 -15.007 1.00 96.88 89 ARG A O 1
ATOM 728 N N . GLU A 1 90 ? 4.039 -11.001 -12.882 1.00 96.81 90 GLU A N 1
ATOM 729 C CA . GLU A 1 90 ? 2.844 -10.242 -12.531 1.00 96.81 90 GLU A CA 1
ATOM 730 C C . GLU A 1 90 ? 2.793 -8.909 -13.284 1.00 96.81 90 GLU A C 1
ATOM 732 O O . GLU A 1 90 ? 3.793 -8.204 -13.415 1.00 96.81 90 GLU A O 1
ATOM 737 N N . ASP A 1 91 ? 1.607 -8.537 -13.763 1.00 97.44 91 ASP A N 1
ATOM 738 C CA . ASP A 1 91 ? 1.418 -7.262 -14.446 1.00 97.44 91 ASP A CA 1
ATOM 739 C C . ASP A 1 91 ? 1.481 -6.091 -13.452 1.00 97.44 91 ASP A C 1
ATOM 741 O O . ASP A 1 91 ? 0.684 -5.998 -12.513 1.00 97.44 91 ASP A O 1
ATOM 745 N N . LEU A 1 92 ? 2.414 -5.164 -13.691 1.00 96.12 92 LEU A N 1
ATOM 746 C CA . LEU A 1 92 ? 2.654 -4.010 -12.822 1.00 96.12 92 LEU A CA 1
ATOM 747 C C . LEU A 1 92 ? 1.408 -3.129 -12.662 1.00 96.12 92 LEU A C 1
ATOM 749 O O . LEU A 1 92 ? 1.128 -2.635 -11.569 1.00 96.12 92 LEU A O 1
ATOM 753 N N . ARG A 1 93 ? 0.649 -2.910 -13.742 1.00 97.69 93 ARG A N 1
ATOM 754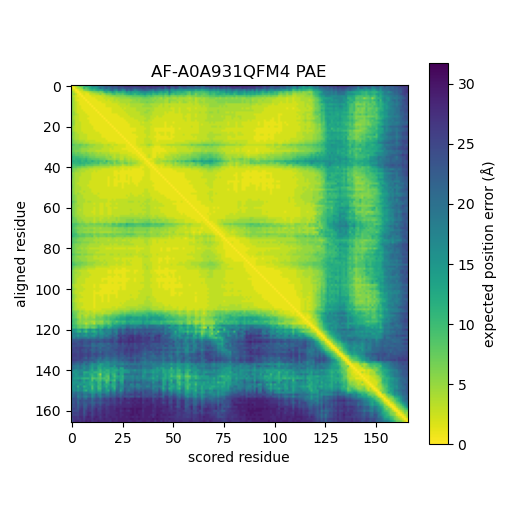 C CA . ARG A 1 93 ? -0.528 -2.037 -13.699 1.00 97.69 93 ARG A CA 1
ATOM 755 C C . ARG A 1 93 ? -1.635 -2.657 -12.865 1.00 97.69 93 ARG A C 1
ATOM 757 O O . ARG A 1 93 ? -2.138 -1.992 -11.967 1.00 97.69 93 ARG A O 1
ATOM 764 N N . SER A 1 94 ? -1.960 -3.923 -13.106 1.00 97.62 94 SER A N 1
ATOM 765 C CA . SER A 1 94 ? -2.951 -4.665 -12.330 1.00 97.62 94 SER A CA 1
ATOM 766 C C . SER A 1 94 ? -2.579 -4.727 -10.847 1.00 97.62 94 SER A C 1
ATOM 768 O O . SER A 1 94 ? -3.449 -4.590 -9.987 1.00 97.62 94 SER A O 1
ATOM 770 N N . MET A 1 95 ? -1.294 -4.913 -10.537 1.00 95.94 95 MET A N 1
ATOM 771 C CA . MET A 1 95 ? -0.778 -4.911 -9.169 1.00 95.94 95 MET A CA 1
ATOM 772 C C . MET A 1 95 ? -1.038 -3.573 -8.462 1.00 95.94 95 MET A C 1
ATOM 774 O O . MET A 1 95 ? -1.596 -3.546 -7.363 1.00 95.94 95 MET A O 1
ATOM 778 N N . LEU A 1 96 ? -0.666 -2.462 -9.102 1.00 94.12 96 LEU A N 1
ATOM 779 C CA . LEU A 1 96 ? -0.827 -1.119 -8.544 1.00 94.12 96 LEU A CA 1
ATOM 780 C C . LEU A 1 96 ? -2.294 -0.674 -8.488 1.00 94.12 96 LEU A C 1
ATOM 782 O O . LEU A 1 96 ? -2.687 -0.001 -7.536 1.00 94.12 96 LEU A O 1
ATOM 786 N N . ASP A 1 97 ? -3.109 -1.061 -9.474 1.00 97.50 97 ASP A N 1
ATOM 787 C CA . ASP A 1 97 ? -4.559 -0.839 -9.471 1.00 97.50 97 ASP A CA 1
ATOM 788 C C . ASP A 1 97 ? -5.207 -1.542 -8.272 1.00 97.50 97 ASP A C 1
ATOM 790 O O . ASP A 1 97 ? -5.992 -0.932 -7.544 1.00 97.50 97 ASP A O 1
ATOM 794 N N . GLY A 1 98 ? -4.828 -2.799 -8.019 1.00 96.38 98 GLY A N 1
ATOM 795 C CA . GLY A 1 98 ? -5.293 -3.566 -6.864 1.00 96.38 98 GLY A CA 1
ATOM 796 C C . GLY A 1 98 ? -4.876 -2.947 -5.529 1.00 96.38 98 GLY A C 1
ATOM 797 O O . GLY A 1 98 ? -5.706 -2.820 -4.628 1.00 96.38 98 GLY A O 1
ATOM 798 N N . PHE A 1 99 ? -3.619 -2.510 -5.411 1.00 93.94 99 PHE A N 1
ATOM 799 C CA . PHE A 1 99 ? -3.123 -1.797 -4.229 1.00 93.94 99 PHE A CA 1
ATOM 800 C C . PHE A 1 99 ? -3.910 -0.503 -3.972 1.00 93.94 99 PHE A C 1
ATOM 802 O O . PHE A 1 99 ? -4.475 -0.322 -2.893 1.00 93.94 99 PHE A O 1
ATOM 809 N N . ALA A 1 100 ? -4.025 0.370 -4.974 1.00 93.50 100 ALA A N 1
ATOM 810 C CA . ALA A 1 100 ? -4.726 1.643 -4.832 1.00 93.50 100 ALA A CA 1
ATOM 811 C C . ALA A 1 100 ? -6.218 1.452 -4.494 1.00 93.50 100 ALA A C 1
ATOM 813 O O . ALA A 1 100 ? -6.776 2.184 -3.671 1.00 93.50 100 ALA A O 1
ATOM 814 N N . ALA A 1 101 ? -6.859 0.434 -5.077 1.00 95.94 101 ALA A N 1
ATOM 815 C CA . ALA A 1 101 ? -8.231 0.063 -4.750 1.00 95.94 101 ALA A CA 1
ATOM 816 C C . ALA A 1 101 ? -8.371 -0.454 -3.307 1.00 95.94 101 ALA A C 1
ATOM 818 O O . ALA A 1 101 ? -9.331 -0.090 -2.622 1.00 95.94 101 ALA A O 1
ATOM 819 N N . ASN A 1 102 ? -7.421 -1.260 -2.815 1.00 93.12 102 ASN A N 1
ATOM 820 C CA . ASN A 1 102 ? -7.432 -1.744 -1.432 1.00 93.12 102 ASN A CA 1
ATOM 821 C C . ASN A 1 102 ? -7.309 -0.591 -0.427 1.00 93.12 102 ASN A C 1
ATOM 823 O O . ASN A 1 102 ? -8.087 -0.525 0.530 1.00 93.12 102 ASN A O 1
ATOM 827 N N . VAL A 1 103 ? -6.397 0.351 -0.684 1.00 90.44 103 VAL A N 1
ATOM 828 C CA . VAL A 1 103 ? -6.215 1.541 0.156 1.00 90.44 103 VAL A CA 1
ATOM 829 C C . VAL A 1 103 ? -7.472 2.413 0.159 1.00 90.44 103 VAL A C 1
ATOM 831 O O . VAL A 1 103 ? -7.942 2.797 1.229 1.00 90.44 103 VAL A O 1
ATOM 834 N N . SER A 1 104 ? -8.078 2.677 -1.004 1.00 92.94 104 SER A N 1
ATOM 835 C CA . SER A 1 104 ? -9.320 3.464 -1.061 1.00 92.94 104 SER A CA 1
ATOM 836 C C . SER A 1 104 ? -10.494 2.751 -0.379 1.00 92.94 104 SER A C 1
ATOM 838 O O . SER A 1 104 ? -11.294 3.376 0.319 1.00 92.94 104 SER A O 1
ATOM 840 N N . SER A 1 105 ? -10.579 1.422 -0.492 1.00 94.12 105 SER A N 1
ATOM 841 C CA . SER A 1 105 ? -11.555 0.626 0.260 1.00 94.12 105 SER A CA 1
ATOM 842 C C . SER A 1 105 ? -11.386 0.808 1.772 1.00 94.12 105 SER A C 1
ATOM 844 O O . SER A 1 105 ? -12.372 1.054 2.470 1.00 94.12 105 SER A O 1
ATOM 846 N N . LEU A 1 106 ? -10.152 0.737 2.282 1.00 88.38 106 LEU A N 1
ATOM 847 C CA . LEU A 1 106 ? -9.869 0.971 3.698 1.00 88.38 106 LEU A CA 1
ATOM 848 C C . LEU A 1 106 ? -10.222 2.405 4.114 1.00 88.38 106 LEU A C 1
ATOM 850 O O . LEU A 1 106 ? -10.911 2.603 5.111 1.00 88.38 106 LEU A O 1
ATOM 854 N N . ALA A 1 107 ? -9.810 3.402 3.335 1.00 89.00 107 ALA A N 1
ATOM 855 C CA . ALA A 1 107 ? -10.123 4.804 3.587 1.00 89.00 107 ALA A CA 1
ATOM 856 C C . ALA A 1 107 ? -11.637 5.059 3.671 1.00 89.00 107 ALA A C 1
ATOM 858 O O . ALA A 1 107 ? -12.101 5.758 4.574 1.00 89.00 107 ALA A O 1
ATOM 859 N N . ASN A 1 108 ? -12.424 4.442 2.787 1.00 90.88 108 ASN A N 1
ATOM 860 C CA . ASN A 1 108 ? -13.883 4.534 2.814 1.00 90.88 108 ASN A CA 1
ATOM 861 C C . ASN A 1 108 ? -14.497 3.921 4.075 1.00 90.88 108 ASN A C 1
ATOM 863 O O . ASN A 1 108 ? -15.403 4.521 4.653 1.00 90.88 108 ASN A O 1
ATOM 867 N N . ILE A 1 109 ? -13.981 2.779 4.541 1.00 86.94 109 ILE A N 1
ATOM 868 C CA . ILE A 1 109 ? -14.398 2.197 5.825 1.00 86.94 109 ILE A CA 1
ATOM 869 C C . ILE A 1 109 ? -14.119 3.188 6.955 1.00 86.94 109 ILE A C 1
ATOM 871 O O . ILE A 1 109 ? -15.012 3.491 7.742 1.00 86.94 109 ILE A O 1
ATOM 875 N N . LEU A 1 110 ? -12.906 3.744 7.000 1.00 83.38 110 LEU A N 1
ATOM 876 C CA . LEU A 1 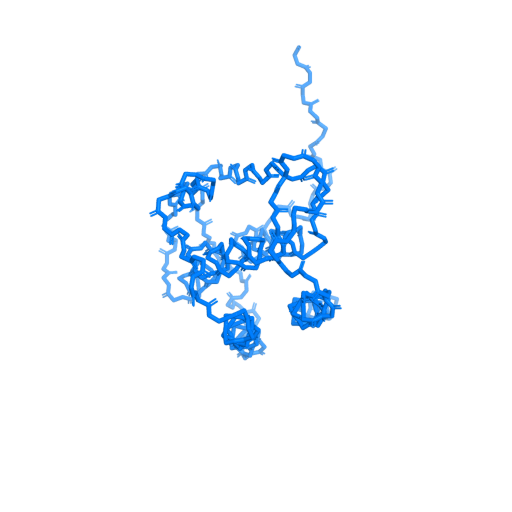110 ? -12.472 4.648 8.064 1.00 83.38 110 LEU A CA 1
ATOM 877 C C . LEU A 1 110 ? -13.294 5.941 8.118 1.00 83.38 110 LEU A C 1
ATOM 879 O O . LEU A 1 110 ? -13.659 6.387 9.204 1.00 83.38 110 LEU A O 1
ATOM 883 N N . ARG A 1 111 ? -13.666 6.514 6.968 1.00 84.44 111 ARG A N 1
ATOM 884 C CA . ARG A 1 111 ? -14.574 7.678 6.905 1.00 84.44 111 ARG A CA 1
ATOM 885 C C . ARG A 1 111 ? -15.944 7.406 7.515 1.00 84.44 111 ARG A C 1
ATOM 887 O O . ARG A 1 111 ? -16.550 8.321 8.063 1.00 84.44 111 ARG A O 1
ATOM 894 N N . GLY A 1 112 ? -16.437 6.176 7.390 1.00 82.19 112 GLY A N 1
ATOM 895 C CA . GLY A 1 112 ? -17.741 5.770 7.910 1.00 82.19 112 GLY A CA 1
ATOM 896 C C . GLY A 1 112 ? -17.758 5.502 9.417 1.00 82.19 112 GLY A C 1
ATOM 897 O O . GLY A 1 112 ? -18.829 5.265 9.975 1.00 82.19 112 GLY A O 1
ATOM 898 N N . LEU A 1 113 ? -16.601 5.517 10.088 1.00 77.62 113 LEU A N 1
ATOM 899 C CA . LEU A 1 113 ? -16.514 5.139 11.493 1.00 77.62 113 LEU A CA 1
ATOM 900 C C . LEU A 1 113 ? -17.027 6.233 12.438 1.00 77.62 113 LEU A C 1
ATOM 902 O O . LEU A 1 113 ? -16.617 7.394 12.328 1.00 77.62 113 LEU A O 1
ATOM 906 N N . PRO A 1 114 ? -17.830 5.869 13.456 1.00 71.94 114 PRO A N 1
ATOM 907 C CA . PRO A 1 114 ? -18.187 6.794 14.521 1.00 71.94 114 PRO A CA 1
ATOM 908 C C . PRO A 1 114 ? -16.949 7.142 15.360 1.00 71.94 114 PRO A C 1
ATOM 910 O O . PRO A 1 114 ? -16.027 6.339 15.502 1.00 71.94 114 PRO A O 1
ATOM 913 N N . ALA A 1 115 ? -16.934 8.328 15.974 1.00 67.88 115 ALA A N 1
ATOM 914 C CA . ALA A 1 115 ? -15.776 8.840 16.715 1.00 67.88 115 ALA A CA 1
ATOM 915 C C . ALA A 1 115 ? -15.239 7.876 17.795 1.00 67.88 115 ALA A C 1
ATOM 917 O O . ALA A 1 115 ? -14.035 7.865 18.04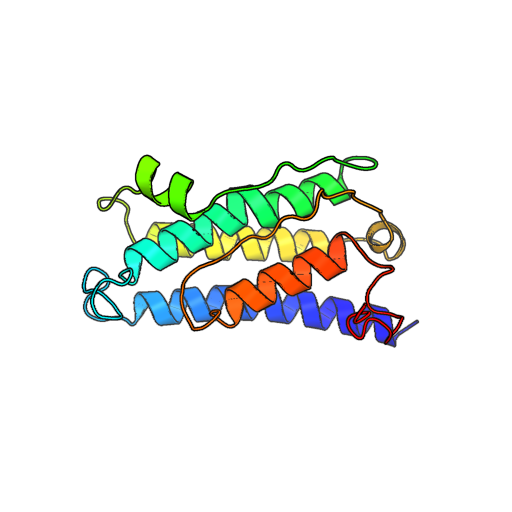9 1.00 67.88 115 ALA A O 1
ATOM 918 N N . GLN A 1 116 ? -16.112 7.061 18.398 1.00 63.16 116 GLN A N 1
ATOM 919 C CA . GLN A 1 116 ? -15.782 6.066 19.421 1.00 63.16 116 GLN A CA 1
ATOM 920 C C . GLN A 1 116 ? -15.018 4.855 18.861 1.00 63.16 116 GLN A C 1
ATOM 922 O O . GLN A 1 116 ? -14.219 4.260 19.578 1.00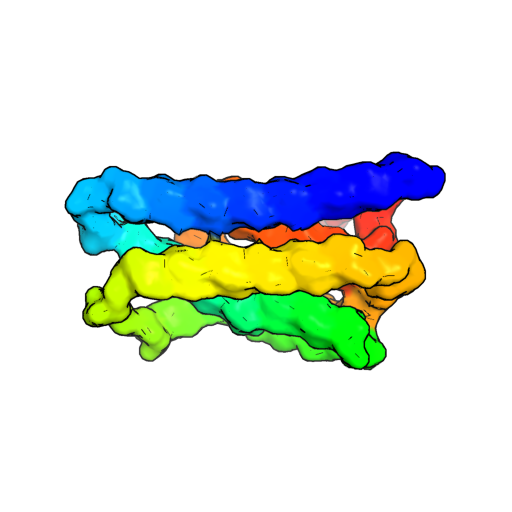 63.16 116 GLN A O 1
ATOM 927 N N . ALA A 1 117 ? -15.220 4.499 17.587 1.00 65.75 117 ALA A N 1
ATOM 928 C CA . ALA A 1 117 ? -14.521 3.378 16.951 1.00 65.75 117 ALA A CA 1
ATOM 929 C C . ALA A 1 117 ? -13.028 3.667 16.717 1.00 65.75 117 ALA A C 1
ATOM 931 O O . ALA A 1 117 ? -12.231 2.743 16.611 1.00 65.75 117 ALA A O 1
ATOM 932 N N . TRP A 1 118 ? -12.639 4.943 16.721 1.00 65.44 118 TRP A N 1
ATOM 933 C CA . TRP A 1 118 ? -11.245 5.382 16.640 1.00 65.44 118 TRP A CA 1
ATOM 934 C C . TRP A 1 118 ? -10.472 5.276 17.963 1.00 65.44 118 TRP A C 1
ATOM 936 O O . TRP A 1 118 ? -9.282 5.562 17.994 1.00 65.44 118 TRP A O 1
ATOM 946 N N . ALA A 1 119 ? -11.142 4.936 19.067 1.00 62.53 119 ALA A N 1
AT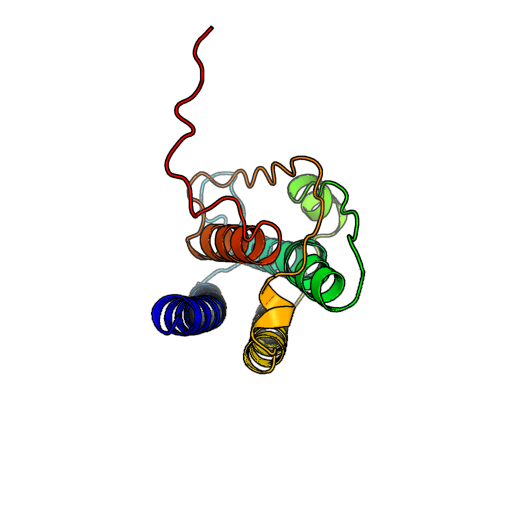OM 947 C CA . ALA A 1 119 ? -10.527 4.780 20.387 1.00 62.53 119 ALA A CA 1
ATOM 948 C C . ALA A 1 119 ? -10.299 3.302 20.757 1.00 62.53 119 ALA A C 1
ATOM 950 O O . ALA A 1 119 ? -10.161 2.979 21.935 1.00 62.53 119 ALA A O 1
ATOM 951 N N . ARG A 1 120 ? -10.333 2.396 19.769 1.00 58.81 120 ARG A N 1
ATOM 952 C CA . ARG A 1 120 ? -10.118 0.960 19.976 1.00 58.81 120 ARG A CA 1
ATOM 953 C C . ARG A 1 120 ? -8.622 0.672 20.087 1.00 58.81 120 ARG A C 1
ATOM 955 O O . ARG A 1 120 ? -7.850 1.098 19.236 1.00 58.81 120 ARG A O 1
ATOM 962 N N . ASP A 1 121 ? -8.241 -0.062 21.127 1.00 49.06 121 ASP A N 1
ATOM 963 C CA . ASP A 1 121 ? -6.852 -0.451 21.380 1.00 49.06 121 ASP A CA 1
ATOM 964 C C . ASP A 1 121 ? -6.510 -1.762 20.638 1.00 49.06 121 ASP A C 1
ATOM 966 O O . ASP A 1 121 ? -7.284 -2.727 20.666 1.00 49.06 121 ASP A O 1
ATOM 970 N N . GLY A 1 122 ? -5.327 -1.819 20.020 1.00 46.69 122 GLY A N 1
ATOM 971 C CA . GLY A 1 122 ? -4.696 -3.051 19.535 1.00 46.69 122 GLY A CA 1
ATOM 972 C C . GLY A 1 122 ? -3.315 -3.230 20.170 1.00 46.69 122 GLY A C 1
ATOM 973 O O . GLY A 1 122 ? -2.659 -2.248 20.517 1.00 46.69 122 GLY A O 1
ATOM 974 N N . LYS A 1 123 ? -2.858 -4.475 20.345 1.00 46.75 123 LYS A N 1
ATOM 975 C CA . LYS A 1 123 ? -1.506 -4.764 20.850 1.00 46.75 123 LYS A CA 1
ATOM 976 C C . LYS A 1 123 ? -0.645 -5.292 19.714 1.00 46.75 123 LYS A C 1
ATOM 978 O O . LYS A 1 123 ? -1.027 -6.226 19.017 1.00 46.75 123 LYS A O 1
ATOM 983 N N . CYS A 1 124 ? 0.523 -4.691 19.555 1.00 36.16 124 CYS A N 1
ATOM 984 C CA . CYS A 1 124 ? 1.561 -5.164 18.657 1.00 36.16 124 CYS A CA 1
ATOM 985 C C . CYS A 1 124 ? 2.799 -5.422 19.515 1.00 36.16 124 CYS A C 1
ATOM 987 O O . CYS A 1 124 ? 3.184 -4.537 20.282 1.00 36.16 124 CYS A O 1
ATOM 989 N N . GLU A 1 125 ? 3.414 -6.599 19.405 1.00 38.19 125 GLU A N 1
ATOM 990 C CA . GLU A 1 125 ? 4.823 -6.709 19.786 1.00 38.19 125 GLU A CA 1
ATOM 991 C C . GLU A 1 125 ? 5.621 -5.839 18.813 1.00 38.19 125 GLU A C 1
ATOM 993 O O . GLU A 1 125 ? 5.248 -5.729 17.644 1.00 38.19 125 GLU A O 1
ATOM 998 N N . GLU A 1 126 ? 6.624 -5.131 19.325 1.00 38.16 126 GLU A N 1
ATOM 999 C CA . GLU A 1 126 ? 7.392 -4.082 18.651 1.00 38.16 126 GLU A CA 1
ATOM 1000 C C . GLU A 1 126 ? 7.812 -4.515 17.233 1.00 38.16 126 GLU A C 1
ATOM 1002 O O . GLU A 1 126 ? 8.810 -5.198 17.027 1.00 38.16 126 GLU A O 1
ATOM 1007 N N . SER A 1 127 ? 6.991 -4.182 16.231 1.00 35.88 127 SER A N 1
ATOM 1008 C CA . SER A 1 127 ? 7.220 -4.629 14.861 1.00 35.88 127 SER A CA 1
ATOM 1009 C C . SER A 1 127 ? 8.127 -3.618 14.185 1.00 35.88 127 SER A C 1
ATOM 1011 O O . SER A 1 127 ? 7.666 -2.622 13.614 1.00 35.88 127 SER A O 1
ATOM 1013 N N . GLU A 1 128 ? 9.426 -3.859 14.298 1.00 36.59 128 GLU A N 1
ATOM 1014 C CA . GLU A 1 128 ? 10.445 -3.193 13.506 1.00 36.59 128 GLU A CA 1
ATOM 1015 C C . GLU A 1 128 ? 10.339 -3.729 12.069 1.00 36.59 128 GLU A C 1
ATOM 1017 O O . GLU A 1 128 ? 11.012 -4.675 11.671 1.00 36.59 128 GLU A O 1
ATOM 1022 N N . VAL A 1 129 ? 9.426 -3.159 11.275 1.00 36.81 129 VAL A N 1
ATOM 1023 C CA . VAL A 1 129 ? 9.443 -3.368 9.822 1.00 36.81 129 VAL A CA 1
ATOM 1024 C C . VAL A 1 129 ? 10.647 -2.581 9.301 1.00 36.81 129 VAL A C 1
ATOM 1026 O O . VAL A 1 129 ? 10.536 -1.402 8.957 1.00 36.81 129 VAL A O 1
ATOM 1029 N N . ILE A 1 130 ? 11.829 -3.201 9.342 1.00 32.22 130 ILE A N 1
ATOM 1030 C CA . ILE A 1 130 ? 13.066 -2.631 8.809 1.00 32.22 130 ILE A CA 1
ATOM 1031 C C . ILE A 1 130 ? 12.980 -2.705 7.284 1.00 32.22 130 ILE A C 1
ATOM 1033 O O . ILE A 1 130 ? 13.441 -3.657 6.667 1.00 32.22 130 ILE A O 1
ATOM 1037 N N . ILE A 1 131 ? 12.389 -1.689 6.658 1.00 33.53 131 ILE A N 1
ATOM 1038 C CA . ILE A 1 131 ? 12.444 -1.544 5.201 1.00 33.53 131 ILE A CA 1
ATOM 1039 C C . ILE A 1 131 ? 13.833 -0.998 4.860 1.00 33.53 131 ILE A C 1
ATOM 1041 O O . ILE A 1 131 ? 14.078 0.207 4.953 1.00 33.53 131 ILE A O 1
ATOM 1045 N N . LYS A 1 132 ? 14.770 -1.884 4.495 1.00 30.83 132 LYS A N 1
ATOM 1046 C CA . LYS A 1 132 ? 16.124 -1.514 4.049 1.00 30.83 132 LYS A CA 1
ATOM 1047 C C . LYS A 1 132 ? 16.112 -1.003 2.609 1.00 30.83 132 LYS A C 1
ATOM 1049 O O . LYS A 1 132 ? 16.731 -1.558 1.712 1.00 30.83 132 LYS A O 1
ATOM 1054 N N . SER A 1 133 ? 15.451 0.122 2.403 1.00 31.55 133 SER A N 1
ATOM 1055 C CA . SER A 1 133 ? 15.718 1.000 1.274 1.00 31.55 133 SER A CA 1
ATOM 1056 C C . SER A 1 133 ? 16.052 2.355 1.877 1.00 31.55 133 SER A C 1
ATOM 1058 O O . SER A 1 133 ? 15.234 2.938 2.583 1.00 31.55 133 SER A O 1
ATOM 1060 N N . GLY A 1 134 ? 17.288 2.821 1.671 1.00 29.70 134 GLY A N 1
ATOM 1061 C CA . GLY A 1 134 ? 17.914 3.980 2.327 1.00 29.70 134 GLY A CA 1
ATOM 1062 C C . GLY A 1 134 ? 17.250 5.342 2.098 1.00 29.70 134 GLY A C 1
ATOM 1063 O O . GLY A 1 134 ? 17.860 6.372 2.369 1.00 29.70 134 GLY A O 1
ATOM 1064 N N . LYS A 1 135 ? 16.009 5.365 1.620 1.00 31.61 135 LYS A N 1
ATOM 1065 C CA . LYS A 1 135 ? 15.075 6.482 1.657 1.00 31.61 135 LYS A CA 1
ATOM 1066 C C . LYS A 1 135 ? 13.711 5.846 1.872 1.00 31.61 135 LYS A C 1
ATOM 1068 O O . LYS A 1 135 ? 13.186 5.216 0.954 1.00 31.61 135 LYS A O 1
ATOM 1073 N N . THR A 1 136 ? 13.149 5.975 3.072 1.00 38.41 136 THR A N 1
ATOM 1074 C CA . THR A 1 136 ? 11.739 5.662 3.287 1.00 38.41 136 THR A CA 1
ATOM 1075 C C . THR A 1 136 ? 10.952 6.388 2.203 1.00 38.41 136 THR A C 1
ATOM 1077 O O . THR A 1 136 ? 10.988 7.617 2.105 1.00 38.41 136 THR A O 1
ATOM 1080 N N . SER A 1 137 ? 10.301 5.643 1.305 1.00 44.19 137 SER A N 1
ATOM 1081 C CA . SER A 1 137 ? 9.345 6.290 0.418 1.00 44.19 137 SER A CA 1
ATOM 1082 C C . SER A 1 137 ? 8.317 6.931 1.352 1.00 44.19 137 SER A C 1
ATOM 1084 O O . SER A 1 137 ? 7.854 6.294 2.303 1.00 44.19 137 SER A O 1
ATOM 1086 N N . ALA A 1 138 ? 8.001 8.210 1.146 1.00 43.56 138 ALA A N 1
ATOM 1087 C CA . ALA A 1 138 ? 7.073 8.950 2.004 1.00 43.56 138 ALA A CA 1
ATOM 1088 C C . ALA A 1 138 ? 5.722 8.221 2.192 1.00 43.56 138 ALA A C 1
ATOM 1090 O O . ALA A 1 138 ? 5.009 8.467 3.159 1.00 43.56 138 ALA A O 1
ATOM 1091 N N . ILE A 1 139 ? 5.406 7.286 1.291 1.00 44.03 139 ILE A N 1
ATOM 1092 C CA . ILE A 1 139 ? 4.247 6.393 1.309 1.00 44.03 139 ILE A CA 1
ATOM 1093 C C . ILE A 1 139 ? 4.351 5.316 2.394 1.00 44.03 139 ILE A C 1
ATOM 1095 O O . ILE A 1 139 ? 3.381 5.107 3.113 1.00 44.03 139 ILE A O 1
ATOM 1099 N N . LEU A 1 140 ? 5.499 4.650 2.553 1.00 48.03 140 LEU A N 1
ATOM 1100 C CA . LEU A 1 140 ? 5.688 3.627 3.592 1.00 48.03 140 LEU A CA 1
ATOM 1101 C C . LEU A 1 140 ? 5.788 4.266 4.983 1.00 48.03 140 LEU A C 1
ATOM 1103 O O . LEU A 1 140 ? 5.212 3.748 5.938 1.00 48.03 140 LEU A O 1
ATOM 1107 N N . ASP A 1 141 ? 6.406 5.448 5.079 1.00 53.84 141 ASP A N 1
ATOM 1108 C CA . ASP A 1 141 ? 6.340 6.277 6.289 1.00 53.84 141 ASP A CA 1
ATOM 1109 C C . ASP A 1 141 ? 4.913 6.769 6.569 1.00 53.84 141 ASP A C 1
ATOM 1111 O O . ASP A 1 141 ? 4.486 6.798 7.723 1.00 53.84 141 ASP A O 1
ATOM 1115 N N . GLY A 1 142 ? 4.151 7.115 5.528 1.00 53.31 142 GLY A N 1
ATOM 1116 C CA . GLY A 1 142 ? 2.740 7.484 5.622 1.00 53.31 142 GLY A CA 1
ATOM 1117 C C . GLY A 1 142 ? 1.865 6.335 6.127 1.00 53.31 142 GLY A C 1
ATOM 1118 O O . GLY A 1 142 ? 1.119 6.521 7.084 1.00 53.31 142 GLY A O 1
ATOM 1119 N N . LEU A 1 143 ? 2.005 5.138 5.551 1.00 56.00 143 LEU A N 1
ATOM 1120 C CA . LEU A 1 143 ? 1.313 3.913 5.971 1.00 56.00 143 LEU A CA 1
ATOM 1121 C C . LEU A 1 143 ? 1.677 3.526 7.407 1.00 56.00 143 LEU A C 1
ATOM 1123 O O . LEU A 1 143 ? 0.793 3.228 8.210 1.00 56.00 143 LEU A O 1
ATOM 1127 N N . ARG A 1 144 ? 2.965 3.605 7.762 1.00 57.59 144 ARG A N 1
ATOM 1128 C CA . ARG A 1 144 ? 3.453 3.344 9.119 1.00 57.59 144 ARG A CA 1
ATOM 1129 C C . ARG A 1 144 ? 2.884 4.338 10.130 1.00 57.59 144 ARG A C 1
ATOM 1131 O O . ARG A 1 144 ? 2.363 3.911 11.156 1.00 57.59 144 ARG A O 1
ATOM 1138 N N . ARG A 1 145 ? 2.944 5.646 9.850 1.00 58.50 145 ARG A N 1
ATOM 1139 C CA . ARG A 1 145 ? 2.362 6.690 10.718 1.00 58.50 145 ARG A CA 1
ATOM 1140 C C . ARG A 1 145 ? 0.854 6.517 10.861 1.00 58.50 145 ARG A C 1
ATOM 1142 O O . ARG A 1 145 ? 0.333 6.582 11.967 1.00 58.50 145 ARG A O 1
ATOM 1149 N N . PHE A 1 146 ? 0.162 6.221 9.765 1.00 53.28 146 PHE A N 1
ATOM 1150 C CA . PHE A 1 146 ? -1.278 5.993 9.773 1.00 53.28 146 PHE A CA 1
ATOM 1151 C C . PHE A 1 146 ? -1.670 4.772 10.615 1.00 53.28 146 PHE A C 1
ATOM 1153 O O . PHE A 1 146 ? -2.603 4.835 11.414 1.00 53.28 146 PHE A O 1
ATOM 1160 N N . PHE A 1 147 ? -0.925 3.671 10.490 1.00 53.38 147 PHE A N 1
ATOM 1161 C CA . PHE A 1 147 ? -1.139 2.475 11.297 1.00 53.38 147 PHE A CA 1
ATOM 1162 C C . PHE A 1 147 ? -0.853 2.709 12.786 1.00 53.38 147 PHE A C 1
ATOM 1164 O O . PHE A 1 147 ? -1.654 2.317 13.633 1.00 53.38 147 PHE A O 1
ATOM 1171 N N . LEU A 1 148 ? 0.251 3.387 13.111 1.00 52.94 148 LEU A N 1
ATOM 1172 C CA . LEU A 1 148 ? 0.582 3.759 14.488 1.00 52.94 148 LEU A CA 1
ATOM 1173 C C . LEU A 1 148 ? -0.499 4.661 15.104 1.00 52.94 148 LEU A C 1
ATOM 1175 O O . LEU A 1 148 ? -0.850 4.476 16.266 1.00 52.94 148 LEU A O 1
ATOM 1179 N N . PHE A 1 149 ? -1.080 5.579 14.330 1.00 52.53 149 PHE A N 1
ATOM 1180 C CA . PHE A 1 149 ? -2.188 6.419 14.785 1.00 52.53 149 PHE A CA 1
ATOM 1181 C C . PHE A 1 149 ? -3.490 5.628 15.016 1.00 52.53 149 PHE A C 1
ATOM 1183 O O . PHE A 1 149 ? -4.224 5.903 15.964 1.00 52.53 149 PHE A O 1
ATOM 1190 N N . LEU A 1 150 ? -3.771 4.622 14.178 1.00 48.28 150 LEU A N 1
ATOM 1191 C CA . LEU A 1 150 ? -4.942 3.746 14.313 1.00 48.28 150 LEU A CA 1
ATOM 1192 C C . LEU A 1 150 ? -4.848 2.768 15.491 1.00 48.28 150 LEU A C 1
ATOM 1194 O O . LEU A 1 150 ? -5.861 2.501 16.129 1.00 48.28 150 LEU A O 1
ATOM 1198 N N . VAL A 1 151 ? -3.668 2.201 15.750 1.00 41.91 151 VAL A N 1
ATOM 1199 C CA . VAL A 1 151 ? -3.492 1.108 16.727 1.00 41.91 151 VAL A CA 1
ATOM 1200 C C . VAL A 1 151 ? -3.044 1.594 18.098 1.00 41.91 151 VAL A C 1
ATOM 1202 O O . VAL A 1 151 ? -3.324 0.940 19.101 1.00 41.91 151 VAL A O 1
ATOM 1205 N N . LEU A 1 152 ? -2.398 2.756 18.170 1.00 44.03 152 LEU A N 1
ATOM 1206 C CA . LEU A 1 152 ? -1.871 3.301 19.415 1.00 44.03 152 LEU A CA 1
ATOM 1207 C C . LEU A 1 152 ? -2.420 4.716 19.695 1.00 44.03 152 LEU A C 1
ATOM 1209 O O . LEU A 1 152 ? -1.651 5.613 20.011 1.00 44.03 152 LEU A O 1
ATOM 1213 N N . PRO A 1 153 ? -3.737 4.984 19.680 1.00 40.81 153 PRO A N 1
ATOM 1214 C CA . PRO A 1 153 ? -4.279 6.350 19.786 1.00 40.81 153 PRO A CA 1
ATOM 1215 C C . PRO A 1 153 ? -3.847 7.157 21.038 1.00 40.81 153 PRO A C 1
ATOM 1217 O O . PRO A 1 153 ? -4.124 8.352 21.126 1.00 40.81 153 PRO A O 1
ATOM 1220 N N . LYS A 1 154 ? -3.156 6.541 22.011 1.00 35.25 154 LYS A N 1
ATOM 1221 C CA . LYS A 1 154 ? -2.581 7.186 23.201 1.00 35.25 154 LYS A CA 1
ATOM 1222 C C . LYS A 1 154 ? -1.110 7.626 23.091 1.00 35.25 154 LYS A C 1
ATOM 1224 O O . LYS A 1 154 ? -0.663 8.320 24.001 1.00 35.25 154 LYS A O 1
ATOM 1229 N N . TRP A 1 155 ? -0.352 7.252 22.053 1.00 28.42 155 TRP A N 1
ATOM 1230 C CA . TRP A 1 155 ? 1.105 7.495 22.031 1.00 28.42 155 TRP A CA 1
ATOM 1231 C C . TRP A 1 155 ? 1.515 8.884 21.507 1.00 28.42 155 TRP A C 1
ATOM 1233 O O . TRP A 1 155 ? 2.499 9.440 21.985 1.00 28.42 155 TRP A O 1
ATOM 1243 N N . GLU A 1 156 ? 0.739 9.492 20.603 1.00 32.03 156 GLU A N 1
ATOM 1244 C CA . GLU A 1 156 ? 1.112 10.764 19.944 1.00 32.03 156 GLU A CA 1
ATOM 1245 C C . GLU A 1 156 ? 0.686 12.043 20.687 1.00 32.03 156 GLU A C 1
ATOM 1247 O O . GLU A 1 156 ? 1.010 13.141 20.248 1.00 32.03 156 GLU A O 1
ATOM 1252 N N . LEU A 1 157 ? 0.012 11.945 21.839 1.00 30.95 157 LEU A N 1
ATOM 1253 C CA . LEU A 1 157 ? -0.357 13.127 22.636 1.00 30.95 157 LEU A CA 1
ATOM 1254 C C . LEU A 1 157 ? 0.656 13.493 23.733 1.00 30.95 157 LEU A C 1
ATOM 1256 O O . LEU A 1 157 ? 0.404 14.430 24.489 1.00 30.95 157 LEU A O 1
ATOM 1260 N N . ASN A 1 158 ? 1.792 12.795 23.849 1.00 25.38 158 ASN A N 1
ATOM 1261 C CA . ASN A 1 158 ? 2.792 13.116 24.869 1.00 25.38 158 ASN A CA 1
ATOM 1262 C C . ASN A 1 158 ? 4.211 13.152 24.280 1.00 25.38 158 ASN A C 1
ATOM 1264 O O . ASN A 1 158 ? 4.846 12.124 24.066 1.00 25.38 158 ASN A O 1
ATOM 1268 N N . GLU A 1 159 ? 4.710 14.367 24.050 1.00 33.47 159 GLU A N 1
ATOM 1269 C CA . GLU A 1 159 ? 6.057 14.715 23.579 1.00 33.47 159 GLU A CA 1
ATOM 1270 C C . GLU A 1 159 ? 7.201 14.304 24.539 1.00 33.47 159 GLU A C 1
ATOM 1272 O O . GLU A 1 159 ? 8.035 15.131 24.915 1.00 33.47 159 GLU A O 1
ATOM 1277 N N . ARG A 1 160 ? 7.299 13.048 24.989 1.00 32.97 160 ARG A N 1
ATOM 1278 C CA . ARG A 1 160 ? 8.442 12.604 25.809 1.00 32.97 160 ARG A CA 1
ATOM 1279 C C . ARG A 1 160 ? 8.829 11.158 25.554 1.00 32.97 160 ARG A C 1
ATOM 1281 O O . ARG A 1 160 ? 8.458 10.278 26.314 1.00 32.97 160 ARG A O 1
ATOM 1288 N N . CYS A 1 161 ? 9.702 10.968 24.575 1.00 27.58 161 CYS A N 1
ATOM 1289 C CA . CYS A 1 161 ? 10.752 9.955 24.644 1.00 27.58 161 CYS A CA 1
ATOM 1290 C C . CYS A 1 161 ? 11.997 10.512 23.945 1.00 27.58 161 CYS A C 1
ATOM 1292 O O . CYS A 1 161 ? 12.239 10.280 22.765 1.00 27.58 161 CYS A O 1
ATOM 1294 N N . LYS A 1 162 ? 12.794 11.285 24.693 1.00 27.02 162 LYS A N 1
ATOM 1295 C CA . LYS A 1 162 ? 14.242 11.274 24.457 1.00 27.02 162 LYS A CA 1
ATOM 1296 C C . LYS A 1 162 ? 14.739 9.881 24.858 1.00 27.02 162 LYS A C 1
ATOM 1298 O O . LYS A 1 162 ? 14.210 9.352 25.838 1.00 27.02 162 LYS A O 1
ATOM 1303 N N . PRO A 1 163 ? 15.720 9.298 24.153 1.00 30.69 163 PRO A N 1
ATOM 1304 C CA . PRO A 1 163 ? 16.326 8.056 24.599 1.00 30.69 163 PRO A CA 1
ATOM 1305 C C . PRO A 1 163 ? 16.897 8.285 25.997 1.00 30.69 163 PRO A C 1
ATOM 1307 O O . PRO A 1 163 ? 17.666 9.225 26.215 1.00 30.69 163 PRO A O 1
ATOM 1310 N N . THR A 1 164 ? 16.479 7.459 26.950 1.00 33.69 164 THR A N 1
ATOM 1311 C CA . THR A 1 164 ? 17.175 7.316 28.223 1.00 33.69 164 THR A CA 1
ATOM 1312 C C . THR A 1 164 ? 18.547 6.755 27.872 1.00 33.69 164 THR A C 1
ATOM 1314 O O . THR A 1 164 ? 18.669 5.595 27.494 1.00 33.69 164 THR A O 1
ATOM 1317 N N . GLN A 1 165 ? 19.559 7.619 27.880 1.00 32.41 165 GLN A N 1
ATOM 1318 C CA . GLN A 1 165 ? 20.938 7.168 27.963 1.00 32.41 165 GLN A CA 1
ATOM 1319 C C . GLN A 1 165 ? 21.128 6.674 29.398 1.00 32.41 165 GLN A C 1
ATOM 1321 O O . GLN A 1 165 ? 21.038 7.477 30.329 1.00 32.41 165 GLN A O 1
ATOM 1326 N N . GLU A 1 166 ? 21.299 5.364 29.561 1.00 33.75 166 GLU A N 1
ATOM 1327 C CA . GLU A 1 166 ? 22.124 4.825 30.649 1.00 33.75 166 GLU A CA 1
ATOM 1328 C C . GLU A 1 166 ? 23.604 4.956 30.277 1.00 33.75 166 GLU A C 1
ATOM 1330 O O . GLU A 1 166 ? 23.934 4.759 29.082 1.00 33.75 166 GLU A O 1
#

Foldseek 3Di:
DVVVVVVLLVLLVCLLVLLVVLLVVLVPDPDQCDAPDVVHGGSQLVLQLLLCCCVVPLLVVLVCLLVDAADEDDADASVVCSVPPDDPPDDSNVSSVVSSVSSVVSSVVSVPDDPVSQVGAYDYDPHPRPPPDPDPSVNNVSSVVSSCCSHPVPPPPDPDDDDPDD

Sequence (166 aa):
MMELTEYRIQLIMNLETSAQDFRNVCLAVSDPYAPIEQGGWNTHQLAAHTRDVDKLVYGMRARRTLEENNPQFDNFDGDAYMAEHYDSREDLRSMLDGFAANVSSLANILRGLPAQAWARDGKCEESEVIIKSGKTSAILDGLRRFFLFLVLPKWELNERCKPTQE

Mean predicted aligned error: 10.12 Å